Protein AF-A0A0R3SHG8-F1 (afdb_monomer_lite)

Foldseek 3Di:
DDPVVPPDDDDPVCPVVDDPVVVVVVVVRVVVVVVVVVVVVCVVCVVCVVLVVQVVLVCQAQVDDDPVRSVCSVVVVDDRDPDHHDPPDRPPPPPPDDPDPDDDDDDDDDDDDDDDDDDDD

InterPro domains:
  IPR000642 Peptidase M41 [PF01434] (14-73)
  IPR037219 Peptidase M41-like [G3DSA:1.20.58.760] (1-82)
  IPR037219 Peptidase M41-like [SSF140990] (1-82)

Sequence (121 aa):
MSKRLGPRVYRPDRDGELSQATRDLIDKEVDEILNNSLTRARETLTKHRKELQLLAEALLFYETLSLDQIKELLDGKMTIPKGPRPVGQEPQIPLSPATDSSTPGLTKPQPAACEHCGDLW

Organism: Hymenolepis diminuta (NCBI:txid6216)

pLDDT: mean 77.04, std 20.57, range [35.31, 98.31]

Radius of gyration: 28.45 Å; chains: 1; bounding box: 53×61×68 Å

Secondary structure (DSSP, 8-state):
--TTT-S----GGGGGGS-HHHHHHHHHHHHHHHHHHHHHHHHHHHHTHHHHHHHHHHHHHHS---HHHHHHHHTTSS---SS---TT-------------------PPP-----------

Structure (mmCIF, N/CA/C/O backbone):
data_AF-A0A0R3SHG8-F1
#
_entry.id   AF-A0A0R3SHG8-F1
#
loop_
_atom_site.group_PDB
_atom_site.id
_atom_site.type_symbol
_atom_site.label_atom_id
_atom_site.label_alt_id
_atom_site.label_comp_id
_atom_site.label_asym_id
_atom_site.label_entity_id
_atom_site.label_seq_id
_atom_site.pdbx_PDB_ins_code
_atom_site.Cartn_x
_atom_site.Cartn_y
_atom_site.Cartn_z
_atom_site.occupancy
_atom_site.B_iso_or_equiv
_atom_site.auth_seq_id
_atom_site.auth_comp_id
_atom_site.auth_asym_id
_atom_site.auth_atom_id
_atom_site.pdbx_PDB_model_num
ATOM 1 N N . MET A 1 1 ? 3.078 -1.779 -15.763 1.00 70.69 1 MET A N 1
ATOM 2 C CA . MET A 1 1 ? 3.822 -2.021 -17.016 1.00 70.69 1 MET A CA 1
ATOM 3 C C . MET A 1 1 ? 4.508 -0.736 -17.430 1.00 70.69 1 MET A C 1
ATOM 5 O O . MET A 1 1 ? 3.876 0.312 -17.322 1.00 70.69 1 MET A O 1
ATOM 9 N N . SER A 1 2 ? 5.778 -0.819 -17.839 1.00 80.31 2 SER A N 1
ATOM 10 C CA . SER A 1 2 ? 6.582 0.355 -18.197 1.00 80.31 2 SER A CA 1
ATOM 11 C C . SER A 1 2 ? 6.072 1.013 -19.470 1.00 80.31 2 SER A C 1
ATOM 13 O O . SER A 1 2 ? 5.923 0.351 -20.496 1.00 80.31 2 SER A O 1
ATOM 15 N N . LYS A 1 3 ? 5.841 2.328 -19.420 1.00 83.81 3 LYS A N 1
ATOM 16 C CA . LYS A 1 3 ? 5.461 3.105 -20.612 1.00 83.81 3 LYS A CA 1
ATOM 17 C C . LYS A 1 3 ? 6.661 3.385 -21.518 1.00 83.81 3 LYS A C 1
ATOM 19 O O . LYS A 1 3 ? 6.488 3.491 -22.725 1.00 83.81 3 LYS A O 1
ATOM 24 N N . ARG A 1 4 ? 7.862 3.501 -20.937 1.00 87.94 4 ARG A N 1
ATOM 25 C CA . ARG A 1 4 ? 9.095 3.885 -21.646 1.00 87.94 4 ARG A CA 1
ATOM 26 C C . ARG A 1 4 ? 9.752 2.716 -22.377 1.00 87.94 4 ARG A C 1
ATOM 28 O O . ARG A 1 4 ? 10.274 2.906 -23.467 1.00 87.94 4 ARG A O 1
ATOM 35 N N . LEU A 1 5 ? 9.709 1.516 -21.799 1.00 86.38 5 LEU A N 1
ATOM 36 C CA . LEU A 1 5 ? 10.339 0.322 -22.379 1.00 86.38 5 LEU A CA 1
ATOM 37 C C . LEU A 1 5 ? 9.406 -0.468 -23.308 1.00 86.38 5 LEU A C 1
ATOM 39 O O . LEU A 1 5 ? 9.873 -1.291 -24.097 1.00 86.38 5 LEU A O 1
ATOM 43 N N . GLY A 1 6 ? 8.096 -0.221 -23.219 1.00 86.38 6 GLY A N 1
ATOM 44 C CA . GLY A 1 6 ? 7.084 -0.986 -23.941 1.00 86.38 6 GLY A CA 1
ATOM 45 C C . GLY A 1 6 ? 7.015 -2.457 -23.498 1.00 86.38 6 GLY A C 1
ATOM 46 O O . GLY A 1 6 ? 7.636 -2.853 -22.507 1.00 86.38 6 GLY A O 1
ATOM 47 N N . PRO A 1 7 ? 6.239 -3.294 -24.205 1.00 86.62 7 PRO A N 1
ATOM 48 C CA . PRO A 1 7 ? 6.127 -4.717 -23.907 1.00 86.62 7 PRO A CA 1
ATOM 49 C C . PRO A 1 7 ? 7.369 -5.463 -24.417 1.00 86.62 7 PRO A C 1
ATOM 51 O O . PRO A 1 7 ? 7.388 -5.992 -25.526 1.00 86.62 7 PRO A O 1
ATOM 54 N N . ARG A 1 8 ? 8.427 -5.490 -23.605 1.00 84.56 8 ARG A N 1
ATOM 55 C CA . ARG A 1 8 ? 9.638 -6.288 -23.843 1.00 84.56 8 ARG A CA 1
ATOM 56 C C . ARG A 1 8 ? 9.801 -7.339 -22.755 1.00 84.56 8 ARG A C 1
ATOM 58 O O . ARG A 1 8 ? 9.510 -7.087 -21.590 1.00 84.56 8 ARG A O 1
ATOM 65 N N . VAL A 1 9 ? 10.292 -8.510 -23.151 1.00 86.44 9 VAL A N 1
ATOM 66 C CA . VAL A 1 9 ? 10.659 -9.590 -22.232 1.00 86.44 9 VAL A CA 1
ATOM 67 C C . VAL A 1 9 ? 12.176 -9.606 -22.130 1.00 86.44 9 VAL A C 1
ATOM 69 O O . VAL A 1 9 ? 12.857 -9.930 -23.102 1.00 86.44 9 VAL A O 1
ATOM 72 N N . TYR A 1 10 ? 12.692 -9.239 -20.963 1.00 83.12 10 TYR A N 1
ATOM 73 C CA . TYR A 1 10 ? 14.110 -9.361 -20.648 1.00 83.12 10 TYR A CA 1
ATOM 74 C C . TYR A 1 10 ? 14.349 -10.730 -20.027 1.00 83.12 10 TYR A C 1
ATOM 76 O O . TYR A 1 10 ? 13.583 -11.161 -19.163 1.00 83.12 10 TYR A O 1
ATOM 84 N N . ARG A 1 11 ? 15.371 -11.433 -20.514 1.00 85.88 11 ARG A N 1
ATOM 85 C CA . ARG A 1 11 ? 15.794 -12.702 -19.932 1.00 85.88 11 ARG A CA 1
ATOM 86 C C . ARG A 1 11 ? 17.146 -12.504 -19.244 1.00 85.88 11 ARG A C 1
ATOM 88 O O . ARG A 1 11 ? 18.035 -11.946 -19.886 1.00 85.88 11 ARG A O 1
ATOM 95 N N . PRO A 1 12 ? 17.318 -12.990 -18.004 1.00 76.19 12 PRO A N 1
ATOM 96 C CA . PRO A 1 12 ? 18.523 -12.740 -17.214 1.00 76.19 12 PRO A CA 1
ATOM 97 C C . PRO A 1 12 ? 19.796 -13.351 -17.828 1.00 76.19 12 PRO A C 1
ATOM 99 O O . PRO A 1 12 ? 20.897 -12.875 -17.579 1.00 76.19 12 PRO A O 1
ATOM 102 N N . ASP A 1 13 ? 19.674 -14.372 -18.687 1.00 83.69 13 ASP A N 1
ATOM 103 C CA . ASP A 1 13 ? 20.796 -14.960 -19.436 1.00 83.69 13 ASP A CA 1
ATOM 104 C C . ASP A 1 13 ? 21.349 -14.037 -20.537 1.00 83.69 13 ASP A C 1
ATOM 106 O O . ASP A 1 13 ? 22.461 -14.251 -21.017 1.00 83.69 13 ASP A O 1
ATOM 110 N N . ARG A 1 14 ? 20.598 -12.999 -20.929 1.00 78.06 14 ARG A N 1
ATOM 111 C CA . ARG A 1 14 ? 20.936 -12.078 -22.028 1.00 78.06 14 ARG A CA 1
ATOM 112 C C . ARG A 1 14 ? 21.104 -10.634 -21.584 1.00 78.06 14 ARG A C 1
ATOM 114 O O . ARG A 1 14 ? 21.210 -9.747 -22.429 1.00 78.06 14 ARG A O 1
ATOM 121 N N . ASP A 1 15 ? 21.192 -10.376 -20.282 1.00 74.44 15 ASP A N 1
ATOM 122 C CA . ASP A 1 15 ? 21.395 -9.018 -19.765 1.00 74.44 15 ASP A CA 1
ATOM 123 C C . ASP A 1 15 ? 22.666 -8.381 -20.348 1.00 74.44 15 ASP A C 1
ATOM 125 O O . ASP A 1 15 ? 22.691 -7.181 -20.632 1.00 74.44 15 ASP A O 1
ATOM 129 N N . GLY A 1 16 ? 23.684 -9.208 -20.632 1.00 75.31 16 GLY A N 1
ATOM 130 C CA . GLY A 1 16 ? 24.922 -8.854 -21.332 1.00 75.31 16 GLY A CA 1
ATOM 131 C C . GLY A 1 16 ? 24.729 -8.232 -22.724 1.00 75.31 16 GLY A C 1
ATOM 132 O O . GLY A 1 16 ? 25.538 -7.397 -23.118 1.00 75.31 16 GLY A O 1
ATOM 133 N N . GLU A 1 17 ? 23.644 -8.572 -23.427 1.00 82.25 17 GLU A N 1
ATOM 134 C CA . GLU A 1 17 ? 23.319 -8.091 -24.781 1.00 82.25 17 GLU A CA 1
ATOM 135 C C . GLU A 1 17 ? 22.669 -6.689 -24.772 1.00 82.25 17 GLU A C 1
ATOM 137 O O . GLU A 1 17 ? 22.559 -6.041 -25.815 1.00 82.25 17 GLU A O 1
ATOM 142 N N . LEU A 1 18 ? 22.240 -6.192 -23.604 1.00 85.12 18 LEU A N 1
ATOM 143 C CA . LEU A 1 18 ? 21.625 -4.871 -23.464 1.00 85.12 18 LEU A CA 1
ATOM 144 C C . LEU A 1 18 ? 22.677 -3.756 -23.431 1.00 85.12 18 LEU A C 1
ATOM 146 O O . LEU A 1 18 ? 23.686 -3.847 -22.731 1.00 85.12 18 LEU A O 1
ATOM 150 N N . SER A 1 19 ? 22.401 -2.650 -24.126 1.00 89.88 19 SER A N 1
ATOM 151 C CA . SER A 1 19 ? 23.212 -1.436 -24.003 1.00 89.88 19 SER A CA 1
ATOM 152 C C . SER A 1 19 ? 23.093 -0.837 -22.597 1.00 89.88 19 SER A C 1
ATOM 154 O O . SER A 1 19 ? 22.030 -0.921 -21.977 1.00 89.88 19 SER A O 1
ATOM 156 N N . GLN A 1 20 ? 24.153 -0.175 -22.111 1.00 89.75 20 GLN A N 1
ATOM 157 C CA . GLN A 1 20 ? 24.140 0.492 -20.798 1.00 89.75 20 GLN A CA 1
ATOM 158 C C . GLN A 1 20 ? 22.962 1.464 -20.661 1.00 89.75 20 GLN A C 1
ATOM 160 O O . GLN A 1 20 ? 22.208 1.370 -19.704 1.00 89.75 20 GLN A O 1
ATOM 165 N N . ALA A 1 21 ? 22.710 2.288 -21.684 1.00 91.00 21 ALA A N 1
ATOM 166 C CA . ALA A 1 21 ? 21.578 3.214 -21.690 1.00 91.00 21 ALA A CA 1
ATOM 167 C C . ALA A 1 21 ? 20.217 2.515 -21.493 1.00 91.00 21 ALA A C 1
ATOM 169 O O . ALA A 1 21 ? 19.322 3.078 -20.870 1.00 91.00 21 ALA A O 1
ATOM 170 N N . THR A 1 22 ? 20.046 1.291 -22.007 1.00 89.75 22 THR A N 1
ATOM 171 C CA . THR A 1 22 ? 18.809 0.521 -21.798 1.00 89.75 22 THR A CA 1
ATOM 172 C C . THR A 1 22 ? 18.722 -0.009 -20.370 1.00 89.75 22 THR A C 1
ATOM 174 O O . THR A 1 22 ? 17.642 0.023 -19.788 1.00 89.75 22 THR A O 1
ATOM 177 N N . ARG A 1 23 ? 19.842 -0.460 -19.792 1.00 90.19 23 ARG A N 1
ATOM 178 C CA . ARG A 1 23 ? 19.906 -0.916 -18.393 1.00 90.19 23 ARG A CA 1
ATOM 179 C C . ARG A 1 23 ? 19.584 0.222 -17.427 1.00 90.19 23 ARG A C 1
ATOM 181 O O . ARG A 1 23 ? 18.688 0.073 -16.609 1.00 90.19 23 ARG A O 1
ATOM 188 N N . ASP A 1 24 ? 20.175 1.395 -17.637 1.00 92.31 24 ASP A N 1
ATOM 189 C CA . ASP A 1 24 ? 19.889 2.584 -16.826 1.00 92.31 24 ASP A CA 1
ATOM 190 C C . ASP A 1 24 ? 18.407 2.988 -16.896 1.00 92.31 24 ASP A C 1
ATOM 192 O O . ASP A 1 24 ? 17.827 3.467 -15.921 1.00 92.31 24 ASP A O 1
ATOM 196 N N . LEU A 1 25 ? 17.774 2.826 -18.064 1.00 92.69 25 LEU A N 1
ATOM 197 C CA . LEU A 1 25 ? 16.339 3.068 -18.221 1.00 92.69 25 LEU A CA 1
ATOM 198 C C . LEU A 1 25 ? 15.487 2.023 -17.489 1.00 92.69 25 LEU A C 1
ATOM 200 O O . LEU A 1 25 ? 14.430 2.381 -16.970 1.00 92.69 25 LEU A O 1
ATOM 204 N N . ILE A 1 26 ? 15.924 0.761 -17.451 1.00 91.06 26 ILE A N 1
ATOM 205 C CA . ILE A 1 26 ? 15.273 -0.301 -16.675 1.00 91.06 26 ILE A CA 1
ATOM 206 C C . ILE A 1 26 ? 15.338 0.030 -15.188 1.00 91.06 26 ILE A C 1
ATOM 208 O O . ILE A 1 26 ? 14.288 0.075 -14.548 1.00 91.06 26 ILE A O 1
ATOM 212 N N . ASP A 1 27 ? 16.523 0.336 -14.667 1.00 92.44 27 ASP A N 1
ATOM 213 C CA . ASP A 1 27 ? 16.716 0.631 -13.245 1.00 92.44 27 ASP A CA 1
ATOM 214 C C . ASP A 1 27 ? 15.869 1.833 -12.804 1.00 92.44 27 ASP A C 1
ATOM 216 O O . ASP A 1 27 ? 15.130 1.753 -11.823 1.00 92.44 27 ASP A O 1
ATOM 220 N N . LYS A 1 28 ? 15.852 2.910 -13.602 1.00 94.00 28 LYS A N 1
ATOM 221 C CA . LYS A 1 28 ? 14.992 4.080 -13.347 1.00 94.00 28 LYS A CA 1
ATOM 222 C C . LYS A 1 28 ? 13.508 3.734 -13.297 1.00 94.00 28 LYS A C 1
ATOM 224 O O . LYS A 1 28 ? 12.766 4.288 -12.491 1.00 94.00 28 LYS A O 1
ATOM 229 N N . GLU A 1 29 ? 13.045 2.847 -14.171 1.00 93.88 29 GLU A N 1
ATOM 230 C CA . GLU A 1 29 ? 11.647 2.430 -14.164 1.00 93.88 29 GLU A CA 1
ATOM 231 C C . GLU A 1 29 ? 11.315 1.570 -12.942 1.00 93.88 29 GLU A C 1
ATOM 233 O O . GLU A 1 29 ? 10.242 1.733 -12.359 1.00 93.88 29 GLU A O 1
ATOM 238 N N . VAL A 1 30 ? 12.221 0.674 -12.544 1.00 93.88 30 VAL A N 1
ATOM 239 C CA . VAL A 1 30 ? 12.067 -0.136 -11.330 1.00 93.88 30 VAL A CA 1
ATOM 240 C C . VAL A 1 30 ? 11.947 0.780 -10.115 1.00 93.88 30 VAL A C 1
ATOM 242 O O . VAL A 1 30 ? 10.975 0.662 -9.363 1.00 93.88 30 VAL A O 1
ATOM 245 N N . ASP A 1 31 ? 12.855 1.744 -9.977 1.00 95.88 31 ASP A N 1
ATOM 246 C CA . ASP A 1 31 ? 12.830 2.724 -8.891 1.00 95.88 31 ASP A CA 1
ATOM 247 C C . ASP A 1 31 ? 11.529 3.531 -8.875 1.00 95.88 31 ASP A C 1
ATOM 249 O O . ASP A 1 31 ? 10.901 3.694 -7.827 1.00 95.88 31 ASP A O 1
ATOM 253 N N . GLU A 1 32 ? 11.073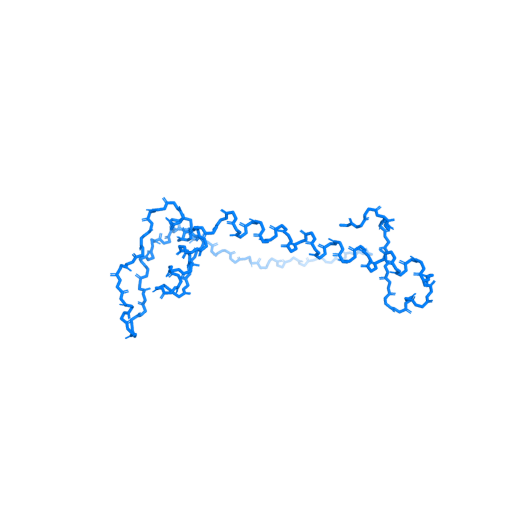 4.022 -10.027 1.00 95.62 32 GLU A N 1
ATOM 254 C CA . GLU A 1 32 ? 9.811 4.758 -10.118 1.00 95.62 32 GLU A CA 1
ATOM 255 C C . GLU A 1 32 ? 8.604 3.892 -9.732 1.00 95.62 32 GLU A C 1
ATOM 257 O O . GLU A 1 32 ? 7.718 4.356 -9.011 1.00 95.62 32 GLU A O 1
ATOM 262 N N . ILE A 1 33 ? 8.547 2.630 -10.167 1.00 95.69 33 ILE A N 1
ATOM 263 C CA . ILE A 1 33 ? 7.458 1.710 -9.807 1.00 95.69 33 ILE A CA 1
ATOM 264 C C . ILE A 1 33 ? 7.442 1.468 -8.296 1.00 95.69 33 ILE A C 1
ATOM 266 O O . ILE A 1 33 ? 6.375 1.556 -7.676 1.00 95.69 33 ILE A O 1
ATOM 270 N N . LEU A 1 34 ? 8.606 1.194 -7.703 1.00 97.00 34 LEU A N 1
ATOM 271 C CA . LEU A 1 34 ? 8.735 0.941 -6.272 1.00 97.00 34 LEU A CA 1
ATOM 272 C C . LEU A 1 34 ? 8.332 2.173 -5.465 1.00 97.00 34 LEU A C 1
ATOM 274 O O . LEU A 1 34 ? 7.450 2.074 -4.610 1.00 97.00 34 LEU A O 1
ATOM 278 N N . ASN A 1 35 ? 8.867 3.345 -5.801 1.00 97.56 35 ASN A N 1
ATOM 279 C CA . ASN A 1 35 ? 8.527 4.593 -5.124 1.00 97.56 35 ASN A CA 1
ATOM 280 C C . ASN A 1 35 ? 7.034 4.926 -5.250 1.00 97.56 35 ASN A C 1
ATOM 282 O O . ASN A 1 35 ? 6.383 5.238 -4.254 1.00 97.56 35 ASN A O 1
ATOM 286 N N . ASN A 1 36 ? 6.442 4.769 -6.435 1.00 96.88 36 ASN A N 1
ATOM 287 C CA . ASN A 1 36 ? 5.009 4.996 -6.634 1.00 96.88 36 ASN A CA 1
ATOM 288 C C . ASN A 1 36 ? 4.137 3.991 -5.864 1.00 96.88 36 ASN A C 1
ATOM 290 O O . ASN A 1 36 ? 3.044 4.329 -5.404 1.00 96.88 36 ASN A O 1
ATOM 294 N N . SER A 1 37 ? 4.572 2.735 -5.735 1.00 97.56 37 SER A N 1
ATOM 295 C CA . SER A 1 37 ? 3.865 1.734 -4.927 1.00 97.56 37 SER A CA 1
ATOM 296 C C . SER A 1 37 ? 3.945 2.050 -3.432 1.00 97.56 37 SER A C 1
ATOM 298 O O . SER A 1 37 ? 2.918 2.018 -2.753 1.00 97.56 37 SER A O 1
ATOM 300 N N . LEU A 1 38 ? 5.122 2.462 -2.951 1.00 98.12 38 LEU A N 1
ATOM 301 C 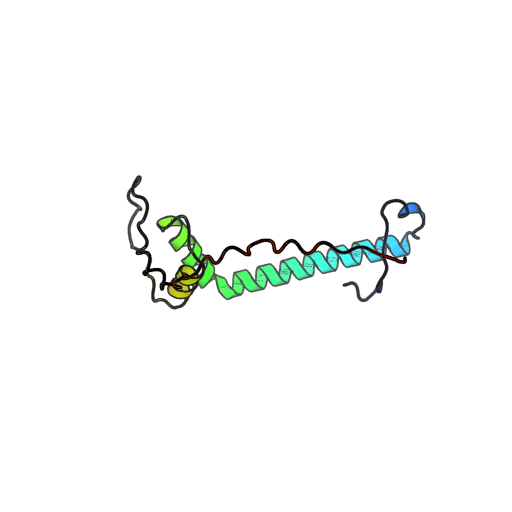CA . LEU A 1 38 ? 5.352 2.873 -1.573 1.00 98.12 38 LEU A CA 1
ATOM 302 C C . LEU A 1 38 ? 4.507 4.095 -1.212 1.00 98.12 38 LEU A C 1
ATOM 304 O O . LEU A 1 38 ? 3.819 4.078 -0.193 1.00 98.12 38 LEU A O 1
ATOM 308 N N . THR A 1 39 ? 4.524 5.133 -2.049 1.00 98.31 39 THR A N 1
ATOM 309 C CA . THR A 1 39 ? 3.740 6.354 -1.834 1.00 98.31 39 THR A CA 1
ATOM 310 C C . THR A 1 39 ? 2.253 6.034 -1.747 1.00 98.31 39 THR A C 1
ATOM 312 O O . THR A 1 39 ? 1.629 6.354 -0.739 1.00 98.31 39 THR A O 1
ATOM 315 N N . ARG A 1 40 ? 1.696 5.295 -2.717 1.00 98.19 40 ARG A N 1
ATOM 316 C CA . ARG A 1 40 ? 0.274 4.906 -2.695 1.00 98.19 40 ARG A CA 1
ATOM 317 C C . ARG A 1 40 ? -0.096 4.073 -1.469 1.00 98.19 40 ARG A C 1
ATOM 319 O O . ARG A 1 40 ? -1.149 4.296 -0.871 1.00 98.19 40 ARG A O 1
ATOM 326 N N . ALA A 1 41 ? 0.754 3.120 -1.083 1.00 98.25 41 ALA A N 1
ATOM 327 C CA . ALA A 1 41 ? 0.527 2.312 0.111 1.00 98.25 41 ALA A CA 1
ATOM 328 C C . ALA A 1 41 ? 0.524 3.187 1.375 1.00 98.25 41 ALA A C 1
ATOM 330 O O . ALA A 1 41 ? -0.409 3.115 2.173 1.00 98.25 41 ALA A O 1
ATOM 331 N N . ARG A 1 42 ? 1.515 4.075 1.532 1.00 98.25 42 ARG A N 1
ATOM 332 C CA . ARG A 1 42 ? 1.597 5.010 2.666 1.00 98.25 42 ARG A CA 1
ATOM 333 C C . ARG A 1 42 ? 0.410 5.962 2.713 1.00 98.25 42 ARG A C 1
ATOM 335 O O . ARG A 1 42 ? -0.138 6.170 3.791 1.00 98.25 42 ARG A O 1
ATOM 342 N N . GLU A 1 43 ? -0.002 6.518 1.580 1.00 98.31 43 GLU A N 1
ATOM 343 C CA . GLU A 1 43 ? -1.181 7.382 1.481 1.00 98.31 43 GLU A CA 1
ATOM 344 C C . GLU A 1 43 ? -2.449 6.641 1.901 1.00 98.31 43 GLU A C 1
ATOM 346 O O . GLU A 1 43 ? -3.207 7.152 2.722 1.00 98.31 43 GLU A O 1
ATOM 351 N N . THR A 1 44 ? -2.644 5.412 1.415 1.00 98.06 44 THR A N 1
ATOM 352 C CA . THR A 1 44 ? -3.802 4.578 1.768 1.00 98.06 44 THR A CA 1
ATOM 353 C C . THR A 1 44 ? -3.831 4.296 3.272 1.00 98.06 44 THR A C 1
ATOM 355 O O . THR A 1 44 ? -4.830 4.569 3.935 1.00 98.06 44 THR A O 1
ATOM 358 N N . LEU A 1 45 ? -2.715 3.842 3.848 1.00 97.50 45 LEU A N 1
ATOM 359 C CA . LEU A 1 45 ? -2.621 3.553 5.284 1.00 97.50 45 LEU A CA 1
ATOM 360 C C . LEU A 1 45 ? -2.780 4.815 6.148 1.00 97.50 45 LEU A C 1
ATOM 362 O O . LEU A 1 45 ? -3.389 4.769 7.214 1.00 97.50 45 LEU A O 1
ATOM 366 N N . THR A 1 46 ? -2.263 5.957 5.688 1.00 97.56 46 THR A N 1
ATOM 367 C CA . THR A 1 46 ? -2.376 7.234 6.410 1.00 97.56 46 THR A CA 1
ATOM 368 C C . THR A 1 46 ? -3.799 7.786 6.349 1.00 97.56 46 THR A C 1
ATOM 370 O O . THR A 1 46 ? -4.312 8.269 7.358 1.00 97.56 46 THR A O 1
ATOM 373 N N . LYS A 1 47 ? -4.464 7.681 5.195 1.00 98.12 47 LYS A N 1
ATOM 374 C CA . LYS A 1 47 ? -5.862 8.088 5.012 1.00 98.12 47 LYS A CA 1
ATOM 375 C C . LYS A 1 47 ? -6.797 7.294 5.929 1.00 98.12 47 LYS A C 1
ATOM 377 O O . LYS A 1 47 ? -7.672 7.884 6.555 1.00 98.12 47 LYS A O 1
ATOM 382 N N . HIS A 1 48 ? -6.558 5.991 6.066 1.00 96.94 48 HIS A N 1
ATOM 383 C CA . HIS A 1 48 ? -7.357 5.076 6.890 1.00 96.94 48 HIS A CA 1
ATOM 384 C C . HIS A 1 48 ? -6.755 4.833 8.286 1.00 96.94 48 HIS A C 1
ATOM 386 O O . HIS A 1 48 ? -7.011 3.814 8.922 1.00 96.94 48 HIS A O 1
ATOM 392 N N . ARG A 1 49 ? -5.967 5.781 8.816 1.00 96.69 49 ARG A N 1
ATOM 393 C CA . ARG A 1 49 ? -5.235 5.600 10.083 1.00 96.69 49 ARG A CA 1
ATOM 394 C C . ARG A 1 49 ? -6.130 5.285 11.286 1.00 96.69 49 ARG A C 1
ATOM 396 O O . ARG A 1 49 ? -5.706 4.554 12.173 1.00 96.69 49 ARG A O 1
ATOM 403 N N . LYS A 1 50 ? -7.353 5.827 11.322 1.00 95.00 50 LYS A N 1
ATOM 404 C CA . LYS A 1 50 ? -8.327 5.553 12.396 1.00 95.00 50 LYS A CA 1
ATOM 405 C C . LYS A 1 50 ? -8.809 4.101 12.365 1.00 95.00 50 LYS A C 1
ATOM 407 O O . LYS A 1 50 ? -8.821 3.444 13.397 1.00 95.00 50 LYS A O 1
ATOM 412 N N . GLU A 1 51 ? -9.158 3.610 11.181 1.00 94.81 51 GLU A N 1
ATOM 413 C CA . GLU A 1 51 ? -9.590 2.226 10.949 1.00 94.81 51 GLU A CA 1
ATOM 414 C C . GLU A 1 51 ? -8.449 1.243 11.244 1.00 94.81 51 GLU A C 1
ATOM 416 O O . GLU A 1 51 ? -8.657 0.224 11.894 1.00 94.81 51 GLU A O 1
ATOM 421 N N . LEU A 1 52 ? -7.219 1.590 10.846 1.00 96.00 52 LEU A N 1
ATOM 422 C CA . LEU A 1 52 ? -6.022 0.803 11.142 1.00 96.00 52 LEU A CA 1
ATOM 423 C C . LEU A 1 52 ? -5.769 0.693 12.650 1.00 96.00 52 LEU A C 1
ATOM 425 O O . LEU A 1 52 ? -5.482 -0.396 13.140 1.00 96.00 52 LEU A O 1
ATOM 429 N N . GLN A 1 53 ? -5.903 1.800 13.387 1.00 94.62 53 GLN A N 1
ATOM 430 C CA . GLN A 1 53 ? -5.769 1.803 14.845 1.00 94.62 53 GLN A CA 1
ATOM 431 C C . GLN A 1 53 ? -6.849 0.937 15.509 1.00 94.62 53 GLN A C 1
ATOM 433 O O . GLN A 1 53 ? -6.535 0.147 16.395 1.00 94.62 53 GLN A O 1
ATOM 438 N N . LEU A 1 54 ? -8.095 1.030 15.036 1.00 94.12 54 LEU A N 1
ATOM 439 C CA . LEU A 1 54 ? -9.206 0.217 15.531 1.00 94.12 54 LEU A CA 1
ATOM 440 C C . LEU A 1 54 ? -8.965 -1.283 15.297 1.00 94.12 54 LEU A C 1
ATOM 442 O O . LEU A 1 54 ? -9.168 -2.090 16.200 1.00 94.12 54 LEU A O 1
ATOM 446 N N . LEU A 1 55 ? -8.487 -1.659 14.108 1.00 94.19 55 LEU A N 1
ATOM 447 C CA . LEU A 1 55 ? -8.137 -3.046 13.791 1.00 94.19 55 LEU A CA 1
ATOM 448 C C . LEU A 1 55 ? -6.969 -3.553 14.640 1.00 94.19 55 LEU A C 1
ATOM 450 O O . LEU A 1 55 ? -7.014 -4.684 15.118 1.00 94.19 55 LEU A O 1
ATOM 454 N N . ALA A 1 56 ? -5.940 -2.730 14.851 1.00 93.31 56 ALA A N 1
ATOM 455 C CA . ALA A 1 56 ? -4.804 -3.086 15.696 1.00 93.31 56 ALA A CA 1
ATOM 456 C C . ALA A 1 56 ? -5.244 -3.345 17.144 1.00 93.31 56 ALA A C 1
ATOM 458 O O . ALA A 1 56 ? -4.847 -4.346 17.741 1.00 93.31 56 ALA A O 1
ATOM 459 N N . GLU A 1 57 ? -6.108 -2.487 17.688 1.00 90.94 57 GLU A N 1
ATOM 460 C CA . GLU A 1 57 ? -6.705 -2.687 19.008 1.00 90.94 57 GLU A CA 1
ATOM 461 C C . GLU A 1 57 ? -7.551 -3.962 19.037 1.00 90.94 57 GLU A C 1
ATOM 463 O O . GLU A 1 57 ? -7.364 -4.790 19.923 1.00 90.94 57 GLU A O 1
ATOM 468 N N . ALA A 1 58 ? -8.407 -4.197 18.042 1.00 91.31 58 ALA A N 1
ATOM 469 C CA . ALA A 1 58 ? -9.227 -5.404 17.996 1.00 91.31 58 ALA A CA 1
ATOM 470 C C . ALA A 1 58 ? -8.383 -6.686 17.929 1.00 91.31 58 ALA A C 1
ATOM 472 O O . ALA A 1 58 ? -8.672 -7.638 18.648 1.00 91.31 58 ALA A O 1
ATOM 473 N N . LEU A 1 59 ? -7.306 -6.718 17.142 1.00 90.69 59 LEU A N 1
ATOM 474 C CA . LEU A 1 59 ? -6.407 -7.877 17.061 1.00 90.69 59 LEU A CA 1
ATOM 475 C C . LEU A 1 59 ? -5.643 -8.116 18.374 1.00 90.69 59 LEU A C 1
ATOM 477 O O . LEU A 1 59 ? -5.418 -9.267 18.752 1.00 90.69 59 LEU A O 1
ATOM 481 N N . LEU A 1 60 ? -5.331 -7.055 19.129 1.00 89.31 60 LEU A N 1
ATOM 482 C CA . LEU A 1 60 ? -4.810 -7.169 20.495 1.00 89.31 60 LEU A CA 1
ATOM 483 C C . LEU A 1 60 ? -5.815 -7.758 21.486 1.00 89.31 60 LEU A C 1
ATOM 485 O O . LEU A 1 60 ? -5.378 -8.210 22.546 1.00 89.31 60 LEU A O 1
ATOM 489 N N . PHE A 1 61 ? -7.105 -7.839 21.152 1.00 85.75 61 PHE A N 1
ATOM 490 C CA . PHE A 1 61 ? -8.133 -8.498 21.966 1.00 85.75 61 PHE A CA 1
ATOM 491 C C . PHE A 1 61 ? -8.613 -9.842 21.433 1.00 85.75 61 PHE A C 1
ATOM 493 O O . PHE A 1 61 ? -8.916 -10.692 22.256 1.00 85.75 61 PHE A O 1
ATOM 500 N N . TYR A 1 62 ? -8.668 -10.034 20.116 1.00 85.81 62 TYR A N 1
ATOM 501 C CA . TYR A 1 62 ? -9.313 -11.180 19.468 1.00 85.81 62 TYR A CA 1
ATOM 502 C C . TYR A 1 62 ? -8.348 -12.139 18.754 1.00 85.81 62 TYR A C 1
ATOM 504 O O . TYR A 1 62 ? -8.786 -13.203 18.340 1.00 85.81 62 TYR A O 1
ATOM 512 N N . GLU A 1 63 ? -7.052 -11.801 18.639 1.00 86.56 63 GLU A N 1
ATOM 513 C CA . GLU A 1 63 ? -5.991 -12.547 17.915 1.00 86.56 63 GLU A CA 1
ATOM 514 C C . GLU A 1 63 ? -6.200 -12.691 16.407 1.00 86.56 63 GLU A C 1
ATOM 516 O O . GLU A 1 63 ? -5.305 -12.372 15.626 1.00 86.56 63 GLU A O 1
ATOM 521 N N . THR A 1 64 ? -7.374 -13.148 15.991 1.00 90.62 64 THR A N 1
ATOM 522 C CA . THR A 1 64 ? -7.760 -13.328 14.596 1.00 90.62 64 THR A CA 1
ATOM 523 C C . THR A 1 64 ? -9.126 -12.699 14.352 1.00 90.62 64 THR A C 1
ATOM 525 O O . THR A 1 64 ? -9.961 -12.610 15.249 1.00 90.62 64 THR A O 1
ATOM 528 N N . LEU A 1 65 ? -9.346 -12.219 13.129 1.00 90.62 65 LEU A N 1
ATOM 529 C CA . LEU A 1 65 ? -10.619 -11.654 12.693 1.00 90.62 65 LEU A CA 1
ATOM 530 C C . LEU A 1 65 ? -10.940 -12.187 11.297 1.00 90.62 65 LEU A C 1
ATOM 532 O O . LEU A 1 65 ? -10.080 -12.202 10.414 1.00 90.62 65 LEU A O 1
ATOM 536 N N . SER A 1 66 ? -12.184 -12.606 11.095 1.00 92.56 66 SER A N 1
ATOM 537 C CA . SER A 1 66 ? -12.725 -12.937 9.775 1.00 92.56 66 SER A CA 1
ATOM 538 C C . SER A 1 66 ? -13.119 -11.673 9.001 1.00 92.56 66 SER A C 1
ATOM 5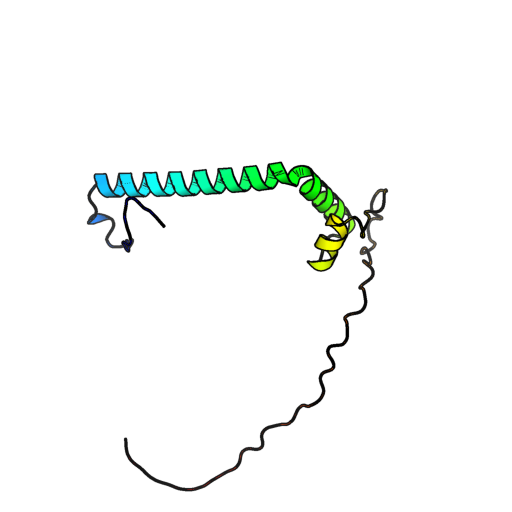40 O O . SER A 1 66 ? -13.276 -10.592 9.572 1.00 92.56 66 SER A O 1
ATOM 542 N N . LEU A 1 67 ? -13.309 -11.800 7.684 1.00 93.12 67 LEU A N 1
ATOM 543 C CA . LEU A 1 67 ? -13.678 -10.673 6.822 1.00 93.12 67 LEU A CA 1
ATOM 544 C C . LEU A 1 67 ? -14.972 -9.975 7.273 1.00 93.12 67 LEU A C 1
ATOM 546 O O . LEU A 1 67 ? -15.042 -8.748 7.237 1.00 93.12 67 LEU A O 1
ATOM 550 N N . ASP A 1 68 ? -15.987 -10.733 7.686 1.00 93.38 68 ASP A N 1
ATOM 551 C CA . ASP A 1 68 ? -17.273 -10.155 8.088 1.00 93.38 68 ASP A CA 1
ATOM 552 C C . ASP A 1 68 ? -17.170 -9.440 9.439 1.00 93.38 68 ASP A C 1
ATOM 554 O O . ASP A 1 68 ? -17.683 -8.334 9.578 1.00 93.38 68 ASP A O 1
ATOM 558 N N . GLN A 1 69 ? -16.379 -9.974 10.375 1.00 90.06 69 GLN A N 1
ATOM 559 C CA . GLN A 1 69 ? -16.063 -9.297 11.639 1.00 90.06 69 GLN A CA 1
ATOM 560 C C . GLN A 1 69 ? -15.283 -7.996 11.418 1.00 90.06 69 GLN A C 1
ATOM 562 O O . GLN A 1 69 ? -15.552 -6.996 12.076 1.00 90.06 69 GLN A O 1
ATOM 567 N N . ILE A 1 70 ? -14.347 -7.972 10.461 1.00 93.38 70 ILE A N 1
ATOM 568 C CA . ILE A 1 70 ? -13.644 -6.739 10.075 1.00 93.38 70 ILE A CA 1
ATOM 569 C C . ILE A 1 70 ? -14.651 -5.695 9.582 1.00 93.38 70 ILE A C 1
ATOM 571 O O . ILE A 1 70 ? -14.600 -4.550 10.022 1.00 93.38 70 ILE A O 1
ATOM 575 N N . LYS A 1 71 ? -15.591 -6.075 8.707 1.00 94.50 71 LYS A N 1
ATOM 576 C CA . LYS A 1 71 ? -16.630 -5.152 8.221 1.00 94.50 71 LYS A CA 1
ATOM 577 C C . LYS A 1 71 ? -17.519 -4.652 9.358 1.00 94.50 71 LYS A C 1
ATOM 579 O O . LYS A 1 71 ? -17.749 -3.454 9.454 1.00 94.50 71 LYS A O 1
ATOM 584 N N . GLU A 1 72 ? -17.981 -5.538 10.237 1.00 93.44 72 GLU A N 1
ATOM 585 C CA . GLU A 1 72 ? -18.809 -5.166 11.391 1.00 93.44 72 GLU A CA 1
ATOM 586 C C . GLU A 1 72 ? -18.084 -4.228 12.361 1.00 93.44 72 GLU A C 1
ATOM 588 O O . GLU A 1 72 ? -18.703 -3.313 12.908 1.00 93.44 72 GLU A O 1
ATOM 593 N N . LEU A 1 73 ? -16.780 -4.424 12.558 1.00 92.62 73 LEU A N 1
ATOM 594 C CA . LEU A 1 73 ? -15.940 -3.556 13.378 1.00 92.62 73 LEU A CA 1
ATOM 595 C C . LEU A 1 73 ? -15.790 -2.164 12.753 1.00 92.62 73 LEU A C 1
ATOM 597 O O . LEU A 1 73 ? -15.935 -1.163 13.452 1.00 92.62 73 LEU A O 1
ATOM 601 N N . LEU A 1 74 ? -15.541 -2.089 11.443 1.00 93.00 74 LEU A N 1
ATOM 602 C CA . LEU A 1 74 ? -15.430 -0.817 10.721 1.00 93.00 74 LEU A CA 1
ATOM 603 C C . LEU A 1 74 ? -16.778 -0.078 10.619 1.00 93.00 74 LEU A C 1
ATOM 605 O O . LEU A 1 74 ? -16.802 1.150 10.690 1.00 93.00 74 LEU A O 1
ATOM 609 N N . ASP A 1 75 ? -17.892 -0.811 10.534 1.00 93.44 75 ASP A N 1
ATOM 610 C CA . ASP A 1 75 ? -19.265 -0.282 10.572 1.00 93.44 75 ASP A CA 1
ATOM 611 C C . ASP A 1 75 ? -19.709 0.160 11.984 1.00 93.44 75 ASP A C 1
ATOM 613 O O . ASP A 1 75 ? -20.782 0.746 12.141 1.00 93.44 75 ASP A O 1
ATOM 617 N N . GLY A 1 76 ? -18.927 -0.148 13.026 1.00 89.31 76 GLY A N 1
ATOM 618 C CA . GLY A 1 76 ? -19.249 0.161 14.424 1.00 89.31 76 GLY A CA 1
ATOM 619 C C . GLY A 1 76 ? -20.303 -0.750 15.069 1.00 89.31 76 GLY A C 1
ATOM 620 O O . GLY A 1 76 ? -20.829 -0.416 16.130 1.00 89.31 76 GLY A O 1
ATOM 621 N N . LYS A 1 77 ? -20.623 -1.892 14.449 1.00 87.31 77 LYS A N 1
ATOM 622 C CA . LYS A 1 77 ? -21.551 -2.910 14.981 1.00 87.31 77 LYS A CA 1
ATOM 623 C C . LYS A 1 77 ? -20.868 -3.825 15.999 1.00 87.31 77 LYS A C 1
ATOM 625 O O . LYS A 1 77 ? -21.495 -4.245 16.968 1.00 87.31 77 LYS A O 1
ATOM 630 N N . MET A 1 78 ? -19.581 -4.103 15.792 1.00 84.62 78 MET A N 1
ATOM 631 C CA . MET A 1 78 ? -18.732 -4.848 16.722 1.00 84.62 78 MET A CA 1
ATOM 632 C C . MET A 1 78 ? -17.937 -3.867 17.591 1.00 84.62 78 MET A C 1
ATOM 634 O O . MET A 1 78 ? -17.400 -2.880 17.090 1.00 84.62 78 MET A O 1
ATOM 638 N N . THR A 1 79 ? -17.852 -4.125 18.898 1.00 83.56 79 THR A N 1
ATOM 639 C CA . THR A 1 79 ? -17.132 -3.256 19.843 1.00 83.56 79 THR A CA 1
ATOM 640 C C . THR A 1 79 ? -16.017 -4.008 20.554 1.00 83.56 79 THR A C 1
ATOM 642 O O . THR A 1 79 ? -16.137 -5.193 20.853 1.00 83.56 79 THR A O 1
ATOM 645 N N . ILE A 1 80 ? -14.922 -3.299 20.821 1.00 84.69 80 ILE A N 1
ATOM 646 C CA . ILE A 1 80 ? -13.765 -3.830 21.537 1.00 84.69 80 ILE A CA 1
ATOM 647 C C . ILE A 1 80 ? -14.000 -3.635 23.047 1.00 84.69 80 ILE A C 1
ATOM 649 O O . ILE A 1 80 ? -14.239 -2.497 23.473 1.00 84.69 80 ILE A O 1
ATOM 653 N N . PRO A 1 81 ? -13.938 -4.695 23.875 1.00 82.06 81 PRO A N 1
ATOM 654 C CA . PRO A 1 81 ? -14.069 -4.578 25.322 1.00 82.06 81 PRO A CA 1
ATOM 655 C C . PRO A 1 81 ? -12.986 -3.665 25.907 1.00 82.06 81 PRO A C 1
ATOM 657 O O . PRO A 1 81 ? -11.810 -3.777 25.570 1.00 82.06 81 PRO A O 1
ATOM 660 N N . LYS A 1 82 ? -13.363 -2.768 26.824 1.00 71.81 82 LYS A N 1
ATOM 661 C CA . LYS A 1 82 ? -12.406 -1.899 27.524 1.00 71.81 82 LYS A CA 1
ATOM 662 C C . LYS A 1 82 ? -11.869 -2.613 28.766 1.00 71.81 82 LYS A C 1
ATOM 664 O O . LYS A 1 82 ? -12.584 -2.737 29.754 1.00 71.81 82 LYS A O 1
ATOM 669 N N . GLY A 1 83 ? -10.614 -3.054 28.732 1.00 71.12 83 GLY A N 1
ATOM 670 C CA . GLY A 1 83 ? -9.919 -3.639 29.884 1.00 71.12 83 GLY A CA 1
ATOM 671 C C . GLY A 1 83 ? -8.663 -4.408 29.468 1.00 71.12 83 GLY A C 1
ATOM 672 O O . GLY A 1 83 ? -8.487 -4.661 28.284 1.00 71.12 83 GLY A O 1
ATOM 673 N N . PRO A 1 84 ? -7.758 -4.766 30.392 1.00 67.38 84 PRO A N 1
ATOM 674 C CA . PRO A 1 84 ? -6.675 -5.694 30.085 1.00 67.38 84 PRO A CA 1
ATOM 675 C C . PRO A 1 84 ? -7.259 -7.072 29.751 1.00 67.38 84 PRO A C 1
ATOM 677 O O . PRO A 1 84 ? -8.172 -7.551 30.427 1.00 67.38 84 PRO A O 1
ATOM 680 N N . ARG A 1 85 ? -6.741 -7.705 28.696 1.00 65.25 85 ARG A N 1
ATOM 681 C CA . ARG A 1 85 ? -7.194 -9.033 28.274 1.00 65.25 85 ARG A CA 1
ATOM 682 C C . ARG A 1 85 ? -6.915 -10.048 29.406 1.00 65.25 85 ARG A C 1
ATOM 684 O O . ARG A 1 85 ? -5.780 -10.075 29.892 1.00 65.25 85 ARG A O 1
ATOM 691 N N . PRO A 1 86 ? -7.886 -10.873 29.845 1.00 61.06 86 PRO A N 1
ATOM 692 C CA . PRO A 1 86 ? -7.608 -11.953 30.787 1.00 61.06 86 PRO A CA 1
ATOM 693 C C . PRO A 1 86 ? -6.649 -12.949 30.124 1.00 61.06 86 PRO A C 1
ATOM 695 O O . PRO A 1 86 ? -6.979 -13.594 29.131 1.00 61.06 86 PRO A O 1
ATOM 698 N N . VAL A 1 87 ? -5.425 -13.023 30.647 1.00 58.03 87 VAL A N 1
ATOM 699 C CA . VAL A 1 87 ? -4.381 -13.927 30.156 1.00 58.03 87 VAL A CA 1
ATOM 700 C C . VAL A 1 87 ? -4.885 -15.367 30.300 1.00 58.03 87 VAL A C 1
ATOM 702 O O . VAL A 1 87 ? -5.164 -15.809 31.411 1.00 58.03 87 VAL A O 1
ATOM 705 N N . GLY A 1 88 ? -5.017 -16.088 29.183 1.00 59.41 88 GLY A N 1
ATOM 706 C CA . GLY A 1 88 ? -5.413 -17.503 29.171 1.00 59.41 88 GLY A CA 1
ATOM 707 C C . GLY A 1 88 ? -6.881 -17.802 28.846 1.00 59.41 88 GLY A C 1
ATOM 708 O O . GLY A 1 88 ? -7.272 -18.963 28.935 1.00 59.41 88 GLY A O 1
ATOM 709 N N . GLN A 1 89 ? -7.691 -16.813 28.452 1.00 54.69 89 GLN A N 1
ATOM 710 C CA . GLN A 1 89 ? -9.003 -17.064 27.841 1.00 54.69 89 GLN A CA 1
ATOM 711 C C . GLN A 1 89 ? -8.962 -16.741 26.351 1.00 54.69 89 GLN A C 1
ATOM 713 O O . GLN A 1 89 ? -8.701 -15.601 25.967 1.00 54.69 89 GLN A O 1
ATOM 718 N N . GLU A 1 90 ? -9.240 -17.750 25.525 1.00 54.75 90 GLU A N 1
ATOM 719 C CA . GLU A 1 90 ? -9.483 -17.558 24.100 1.00 54.75 90 GLU A CA 1
ATOM 720 C C . GLU A 1 90 ? -10.748 -16.696 23.948 1.00 54.75 90 GLU A C 1
ATOM 722 O O . GLU A 1 90 ? -11.817 -17.098 24.428 1.00 54.75 90 GLU A O 1
ATOM 727 N N . PRO A 1 91 ? -10.648 -15.495 23.356 1.00 56.88 91 PRO A N 1
ATOM 728 C CA . PRO A 1 91 ? -11.788 -14.618 23.151 1.00 56.88 91 PRO A CA 1
ATOM 729 C C . PRO A 1 91 ? -12.797 -15.332 22.252 1.00 56.88 91 PRO A C 1
ATOM 731 O O . PRO A 1 91 ? -12.600 -15.459 21.047 1.00 56.88 91 PRO A O 1
ATOM 734 N N . GLN A 1 92 ? -13.890 -15.809 22.843 1.00 59.41 92 GLN A N 1
ATOM 735 C CA . GLN A 1 92 ? -14.992 -16.400 22.097 1.00 59.41 92 GLN A CA 1
ATOM 736 C C . GLN A 1 92 ? -15.714 -15.255 21.384 1.00 59.41 92 GLN A C 1
ATOM 738 O O . GLN A 1 92 ? -16.604 -14.616 21.950 1.00 59.41 92 GLN A O 1
ATOM 743 N N . ILE A 1 93 ? -15.299 -14.933 20.158 1.00 60.34 93 ILE A N 1
ATOM 744 C CA . ILE A 1 93 ? -16.124 -14.090 19.296 1.00 60.34 93 ILE A CA 1
ATOM 745 C C . ILE A 1 93 ? -17.395 -14.905 19.053 1.00 60.34 93 ILE A C 1
ATOM 747 O O . ILE A 1 93 ? -17.267 -16.054 18.622 1.00 60.34 93 ILE A O 1
ATOM 751 N N . PRO A 1 94 ? -18.602 -14.388 19.354 1.00 54.91 94 PRO A N 1
ATOM 752 C CA . PRO A 1 94 ? -19.818 -15.111 19.035 1.00 54.91 94 PRO A CA 1
ATOM 753 C C . PRO A 1 94 ? -19.800 -15.395 17.535 1.00 54.91 94 PRO A C 1
ATOM 755 O O . PRO A 1 94 ? -19.860 -14.486 16.708 1.00 54.91 94 PRO A O 1
ATOM 758 N N . LEU A 1 95 ? -19.631 -16.673 17.202 1.00 50.00 95 LEU A N 1
ATOM 759 C CA . LEU A 1 95 ? -19.755 -17.182 15.853 1.00 50.00 95 LEU A CA 1
ATOM 760 C C . LEU A 1 95 ? -21.235 -17.000 15.505 1.00 50.00 95 LEU A C 1
ATOM 762 O O . LEU A 1 95 ? -22.073 -17.810 15.901 1.00 50.00 95 LEU A O 1
ATOM 766 N N . SER A 1 96 ? -21.585 -15.888 14.854 1.00 51.50 96 SER A N 1
ATOM 767 C CA . SER A 1 96 ? -22.901 -15.753 14.229 1.00 51.50 96 SER A CA 1
ATOM 768 C C . SER A 1 96 ? -23.123 -17.012 13.385 1.00 51.50 96 SER A C 1
ATOM 770 O O . SER A 1 96 ? -22.203 -17.411 12.661 1.00 51.50 96 SER A O 1
ATOM 772 N N . PRO A 1 97 ? -24.267 -17.702 13.540 1.00 45.44 97 PRO A N 1
ATOM 773 C CA . PRO A 1 97 ? -24.425 -19.052 13.034 1.00 45.44 97 PRO A CA 1
ATOM 774 C C . PRO A 1 97 ? -24.214 -19.031 11.527 1.00 45.44 97 PRO A C 1
ATOM 776 O O . PRO A 1 97 ? -24.849 -18.248 10.814 1.00 45.44 97 PRO A O 1
ATOM 779 N N . ALA A 1 98 ? -23.294 -19.882 11.070 1.00 45.09 98 ALA A N 1
ATOM 780 C CA . ALA A 1 98 ? -23.146 -20.216 9.669 1.00 45.09 98 ALA A CA 1
ATOM 781 C C . ALA A 1 98 ? -24.550 -20.448 9.111 1.00 45.09 98 ALA A C 1
ATOM 783 O O . ALA A 1 98 ? -25.271 -21.333 9.569 1.00 45.09 98 ALA A O 1
ATOM 784 N N . THR A 1 99 ? -24.975 -19.592 8.185 1.00 37.53 99 THR A N 1
ATOM 785 C CA . THR A 1 99 ? -26.209 -19.842 7.459 1.00 37.53 99 THR A CA 1
ATOM 786 C C . THR A 1 99 ? -25.967 -21.118 6.668 1.00 37.53 99 THR A C 1
ATOM 788 O O . THR A 1 99 ? -25.125 -21.146 5.770 1.00 37.53 99 THR A O 1
ATOM 791 N N . ASP A 1 100 ? -26.653 -22.177 7.094 1.00 45.19 100 ASP A N 1
ATOM 792 C CA . ASP A 1 100 ? -26.776 -23.462 6.425 1.00 45.19 100 ASP A CA 1
ATOM 793 C C . ASP A 1 100 ? -26.883 -23.259 4.910 1.00 45.19 100 ASP A C 1
ATOM 795 O O . ASP A 1 100 ? -27.909 -22.815 4.393 1.00 45.19 100 ASP A O 1
ATOM 799 N N . SER A 1 101 ? -25.834 -23.630 4.178 1.00 39.75 101 SER A N 1
ATOM 800 C CA . SER A 1 101 ? -26.013 -24.068 2.798 1.00 39.75 101 SER A CA 1
ATOM 801 C C . SER A 1 101 ? -26.184 -25.575 2.854 1.00 39.75 101 SER A C 1
ATOM 803 O O . SER A 1 101 ? -25.234 -26.357 2.865 1.00 39.75 101 SER A O 1
ATOM 805 N N . SER A 1 102 ? -27.446 -25.976 2.981 1.00 39.59 102 SER A N 1
ATOM 806 C CA . SER A 1 102 ? -27.876 -27.359 2.885 1.00 39.59 102 SER A CA 1
ATOM 807 C C . SER A 1 102 ? -27.248 -28.010 1.654 1.00 39.59 102 SER A C 1
ATOM 809 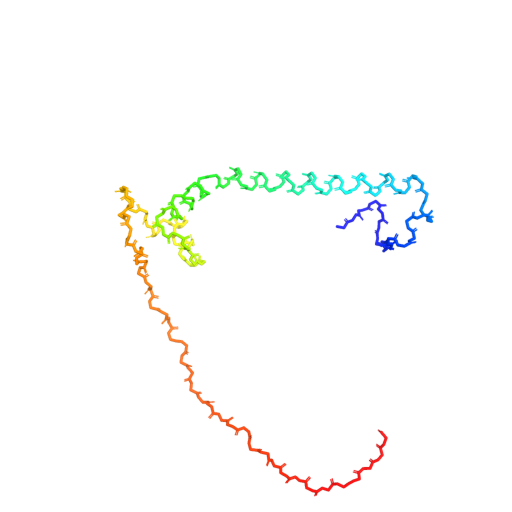O O . SER A 1 102 ? -27.527 -27.634 0.517 1.00 39.59 102 SER A O 1
ATOM 811 N N . THR A 1 103 ? -26.417 -29.017 1.894 1.00 45.03 103 THR A N 1
ATOM 812 C CA . THR A 1 103 ? -26.093 -30.025 0.891 1.00 45.03 103 THR A CA 1
ATOM 813 C C . THR A 1 103 ? -27.113 -31.148 1.032 1.00 45.03 103 THR A C 1
ATOM 815 O O . THR A 1 103 ? -27.177 -31.773 2.092 1.00 45.03 103 THR A O 1
ATOM 818 N N . PRO A 1 104 ? -27.873 -31.465 -0.022 1.00 39.97 104 PRO A N 1
ATOM 819 C CA . PRO A 1 104 ? -28.351 -32.822 -0.207 1.00 39.97 104 PRO A CA 1
ATOM 820 C C . PRO A 1 104 ? -27.904 -33.360 -1.568 1.00 39.97 104 PRO A C 1
ATOM 822 O O . PRO A 1 104 ? -28.173 -32.764 -2.606 1.00 39.97 104 PRO A O 1
ATOM 825 N N . GLY A 1 105 ? -27.283 -34.541 -1.562 1.00 35.31 105 GLY A N 1
ATOM 826 C CA . GLY A 1 105 ? -27.307 -35.419 -2.734 1.00 35.31 105 GLY A CA 1
ATOM 827 C C . GLY A 1 105 ? -25.956 -35.814 -3.311 1.00 35.31 105 GLY A C 1
ATOM 828 O O . GLY A 1 105 ? -25.629 -35.482 -4.445 1.00 35.31 105 GLY A O 1
ATOM 829 N N . LEU A 1 106 ? -25.225 -36.643 -2.570 1.00 44.66 106 LEU A N 1
ATOM 830 C CA . LEU A 1 106 ? -24.282 -37.593 -3.146 1.00 44.66 106 LEU A CA 1
ATOM 831 C C . LEU A 1 106 ? -25.056 -38.552 -4.073 1.00 44.66 106 LEU A C 1
ATOM 833 O O . LEU A 1 106 ? -25.711 -39.476 -3.598 1.00 44.66 106 LEU A O 1
ATOM 837 N N . THR A 1 107 ? -24.979 -38.355 -5.390 1.00 42.66 107 THR A N 1
ATOM 838 C CA . THR A 1 107 ? -25.288 -39.410 -6.366 1.00 42.66 107 THR A CA 1
ATOM 839 C C . THR A 1 107 ? -24.012 -39.786 -7.105 1.00 42.66 107 THR A C 1
ATOM 841 O O . THR A 1 107 ? -23.439 -39.038 -7.890 1.00 42.66 107 THR A O 1
ATOM 844 N N . LYS A 1 108 ? -23.532 -40.975 -6.752 1.00 45.47 108 LYS A N 1
ATOM 845 C CA . LYS A 1 108 ? -22.409 -41.693 -7.346 1.00 45.47 108 LYS A CA 1
ATOM 846 C C . LYS A 1 108 ? -22.696 -41.935 -8.837 1.00 45.47 108 LYS A C 1
ATOM 848 O O . LYS A 1 108 ? -23.699 -42.589 -9.123 1.00 45.47 108 LYS A O 1
ATOM 853 N N . PRO A 1 109 ? -21.858 -41.484 -9.787 1.00 42.91 109 PRO A N 1
ATOM 854 C CA . PRO A 1 109 ? -21.981 -41.952 -11.158 1.00 42.91 109 PRO A CA 1
ATOM 855 C C . PRO A 1 109 ? -21.567 -43.429 -11.209 1.00 42.91 109 PRO A C 1
ATOM 857 O O . PRO A 1 109 ? -20.460 -43.813 -10.828 1.00 42.91 109 PRO A O 1
ATOM 860 N N . GLN A 1 110 ? -22.510 -44.268 -11.620 1.00 48.81 110 GLN A N 1
ATOM 861 C CA . GLN A 1 110 ? -22.302 -45.676 -11.932 1.00 48.81 110 GLN A CA 1
ATOM 862 C C . GLN A 1 110 ? -21.569 -45.775 -13.282 1.00 48.81 110 GLN A C 1
ATOM 864 O O . GLN A 1 110 ? -21.985 -45.108 -14.231 1.00 48.81 110 GLN A O 1
ATOM 869 N N . PRO A 1 111 ? -20.499 -46.580 -13.414 1.00 44.25 111 PRO A N 1
ATOM 870 C CA . PRO A 1 111 ? -19.864 -46.788 -14.706 1.00 44.25 111 PRO A CA 1
ATOM 871 C C . PRO A 1 111 ? -20.756 -47.698 -15.559 1.00 44.25 111 PRO A C 1
ATOM 873 O O . PRO A 1 111 ? -20.946 -48.873 -15.242 1.00 44.25 111 PRO A O 1
ATOM 876 N N . ALA A 1 112 ? -21.317 -47.148 -16.633 1.00 49.41 112 ALA A N 1
ATOM 877 C CA . ALA A 1 112 ? -21.905 -47.943 -17.699 1.00 49.41 112 ALA A CA 1
ATOM 878 C C . ALA A 1 112 ? -20.764 -48.489 -18.564 1.00 49.41 112 ALA A C 1
ATOM 880 O O . ALA A 1 112 ? -20.088 -47.746 -19.274 1.00 49.41 112 ALA A O 1
ATOM 881 N N . ALA A 1 113 ? -20.537 -49.795 -18.466 1.00 46.47 113 ALA A N 1
ATOM 882 C CA . ALA A 1 113 ? -19.830 -50.540 -19.489 1.00 46.47 113 ALA A CA 1
ATOM 883 C C . ALA A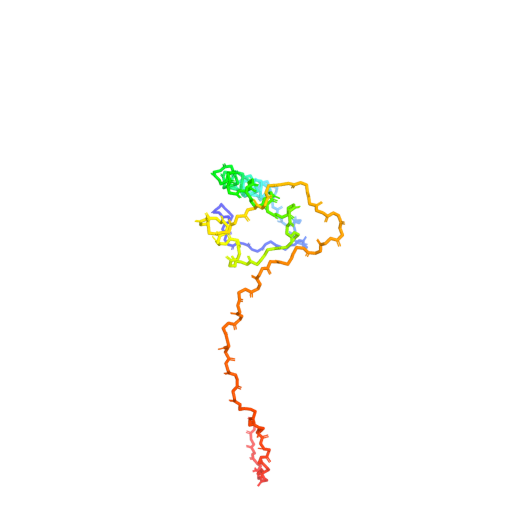 1 113 ? -20.662 -50.495 -20.781 1.00 46.47 113 ALA A C 1
ATOM 885 O O . ALA A 1 113 ? -21.801 -50.954 -20.791 1.00 46.47 113 ALA A O 1
ATOM 886 N N . CYS A 1 114 ? -20.084 -49.957 -21.854 1.00 38.84 114 CYS A N 1
ATOM 887 C CA . CYS A 1 114 ? -20.501 -50.249 -23.220 1.00 38.84 114 CYS A CA 1
ATOM 888 C C . CYS A 1 114 ? -19.276 -50.763 -23.975 1.00 38.84 114 CYS A C 1
ATOM 890 O O . CYS A 1 114 ? -18.358 -50.016 -24.308 1.00 38.84 114 CYS A O 1
ATOM 892 N N . GLU A 1 115 ? -19.277 -52.072 -24.195 1.00 47.38 115 GLU A N 1
ATOM 893 C CA . GLU A 1 115 ? -18.442 -52.778 -25.155 1.00 47.38 115 GLU A CA 1
ATOM 894 C C . GLU A 1 115 ? -18.890 -52.430 -26.585 1.00 47.38 115 GLU A C 1
ATOM 896 O O . GLU A 1 115 ? -19.989 -52.807 -26.986 1.00 47.38 115 GLU A O 1
ATOM 901 N N . HIS A 1 116 ? -18.050 -51.725 -27.346 1.00 42.97 116 HIS A N 1
ATOM 902 C CA . HIS A 1 116 ? -17.873 -51.818 -28.813 1.00 42.97 116 HIS A CA 1
ATOM 903 C C . HIS A 1 116 ? -16.858 -50.731 -29.212 1.00 42.97 116 HIS A C 1
ATOM 905 O O . HIS A 1 116 ? -17.126 -49.551 -29.037 1.00 42.97 116 HIS A O 1
ATOM 911 N N . CYS A 1 117 ? -15.590 -51.059 -29.463 1.00 37.59 117 CYS A N 1
ATOM 912 C CA . CYS A 1 117 ? -15.048 -51.616 -30.710 1.00 37.59 117 CYS A CA 1
ATOM 913 C C . CYS A 1 117 ? -15.010 -50.596 -31.869 1.00 37.59 117 CYS A C 1
ATOM 915 O O . CYS A 1 117 ? -16.058 -50.200 -32.370 1.00 37.59 117 CYS A O 1
ATOM 917 N N . GLY A 1 118 ? -13.777 -50.272 -32.292 1.00 41.00 118 GLY A N 1
ATOM 918 C CA . GLY A 1 118 ? -13.399 -49.608 -33.550 1.00 41.00 118 GLY A 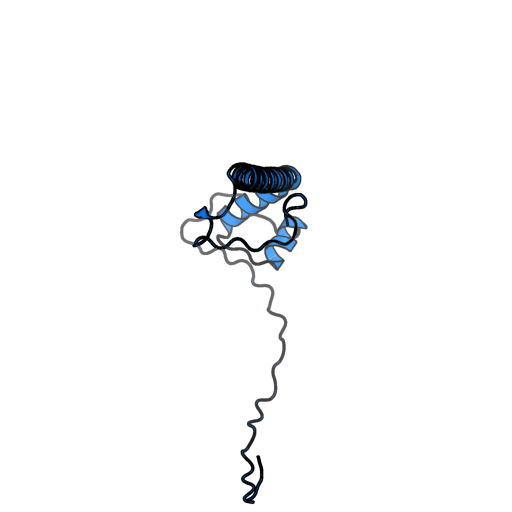CA 1
ATOM 919 C C . GLY A 1 118 ? -13.607 -48.091 -33.557 1.00 41.00 118 GLY A C 1
ATOM 920 O O . GLY A 1 118 ? -14.557 -47.586 -32.986 1.00 41.00 118 GLY A O 1
ATOM 921 N N . ASP A 1 119 ? -12.805 -47.255 -34.198 1.00 47.38 119 ASP A N 1
ATOM 922 C CA . ASP A 1 119 ? -11.651 -47.420 -35.073 1.00 47.38 119 ASP A CA 1
ATOM 923 C C . ASP A 1 119 ? -11.281 -45.981 -35.519 1.00 47.38 119 ASP A C 1
ATOM 925 O O . ASP A 1 119 ? -12.138 -45.098 -35.499 1.00 47.38 119 ASP A O 1
ATOM 929 N N . LEU A 1 120 ? -10.047 -45.783 -35.989 1.00 51.06 120 LEU A N 1
ATOM 930 C CA . LEU A 1 120 ? -9.540 -44.610 -36.729 1.00 51.06 120 LEU A CA 1
ATOM 931 C C . LEU A 1 120 ? -9.169 -43.315 -35.956 1.00 51.06 120 LEU A C 1
ATOM 933 O O . LEU A 1 120 ? -10.015 -42.478 -35.662 1.00 51.06 120 LEU A O 1
ATOM 937 N N . TRP A 1 121 ? -7.839 -43.153 -35.850 1.00 48.62 121 TRP A N 1
ATOM 938 C CA . TRP A 1 121 ? -6.995 -41.936 -35.838 1.00 48.62 121 TRP A CA 1
ATOM 939 C C . TRP A 1 121 ? -7.196 -40.867 -34.758 1.00 48.62 121 TRP A C 1
ATOM 941 O O . TRP A 1 121 ? -8.168 -40.087 -34.821 1.00 48.62 121 TRP A O 1
#